Protein AF-A0A0B1T806-F1 (afdb_monomer_lite)

Secondary structure (DSSP, 8-state):
----------PPPEEEEEEEEEETTEEEEEEEEEE--SSS---------TTPEEEEEEEPPTT--PPEEEEEE-TTSS-EEEEEESSEEEEEEE--S--

Sequence (99 aa):
MRLAFYLLPLLPQIDAFTMASSIGGEYEVSRNIMMKLESRMTCLYETLQQHMILHLTLGSAPGSTTLLSMRLTSPSGAFSEWMSGQYDVDMVHNVTENG

Radius of gyration: 17.8 Å; chains: 1; bounding box: 42×63×34 Å

Foldseek 3Di:
DDDDPPPPPPDWDKDKDWDWDDDPRDTDIDMDIDGDCPVDDDDDDDWDAAQDKDKDKDFDDPPDQDKDKDWDAAPVRPDIDMDIDGGMDIDIDRHHHTD

Structure (mmCIF, N/CA/C/O backbone):
data_AF-A0A0B1T806-F1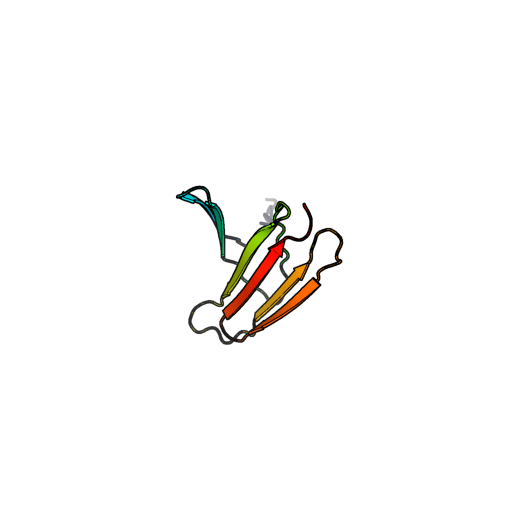
#
_entry.id   AF-A0A0B1T806-F1
#
loop_
_atom_site.group_PDB
_atom_site.id
_atom_site.type_symbol
_atom_site.label_atom_id
_atom_site.label_alt_id
_atom_site.label_comp_id
_atom_site.label_asym_id
_atom_site.label_entity_id
_atom_site.label_seq_id
_atom_site.pdbx_PDB_ins_code
_atom_site.Cartn_x
_atom_site.Cartn_y
_atom_site.Cartn_z
_atom_site.occupancy
_atom_site.B_iso_or_equiv
_atom_site.auth_seq_id
_atom_site.auth_comp_id
_atom_site.auth_asym_id
_atom_site.auth_atom_id
_atom_site.pdbx_PDB_model_num
ATOM 1 N N . MET A 1 1 ? 29.074 -43.387 5.357 1.00 40.06 1 MET A N 1
ATOM 2 C CA . MET A 1 1 ? 29.263 -41.923 5.294 1.00 40.06 1 MET A CA 1
ATOM 3 C C . MET A 1 1 ? 27.935 -41.311 4.857 1.00 40.06 1 MET A C 1
ATOM 5 O O . MET A 1 1 ? 27.578 -41.442 3.696 1.00 40.06 1 MET A O 1
ATOM 9 N N . ARG A 1 2 ? 27.110 -40.820 5.793 1.00 43.28 2 ARG A N 1
ATOM 10 C CA . ARG A 1 2 ? 25.776 -40.270 5.481 1.00 43.28 2 ARG A CA 1
ATOM 11 C C . ARG A 1 2 ? 25.936 -38.784 5.146 1.00 43.28 2 ARG A C 1
ATOM 13 O O . ARG A 1 2 ? 26.283 -38.015 6.035 1.00 43.28 2 ARG A O 1
ATOM 20 N N . LEU A 1 3 ? 25.738 -38.408 3.879 1.00 49.53 3 LEU A N 1
ATOM 21 C CA . LEU A 1 3 ? 25.660 -37.006 3.458 1.00 49.53 3 LEU A CA 1
ATOM 22 C C . LEU A 1 3 ? 24.408 -36.377 4.082 1.00 49.53 3 LEU A C 1
ATOM 24 O O . LEU A 1 3 ? 23.289 -36.692 3.682 1.00 49.53 3 LEU A O 1
ATOM 28 N N . ALA A 1 4 ? 24.598 -35.496 5.059 1.00 57.19 4 ALA A N 1
ATOM 29 C CA . ALA A 1 4 ? 23.565 -34.567 5.489 1.00 57.19 4 ALA A CA 1
ATOM 30 C C . ALA A 1 4 ? 23.536 -33.406 4.484 1.00 57.19 4 ALA A C 1
ATOM 32 O O . ALA A 1 4 ? 24.391 -32.523 4.520 1.00 57.19 4 ALA A O 1
ATOM 33 N N . PHE A 1 5 ? 22.584 -33.431 3.549 1.00 56.47 5 PHE A N 1
ATOM 34 C CA . PHE A 1 5 ? 22.248 -32.251 2.757 1.00 56.47 5 PHE A CA 1
ATOM 35 C C . PHE A 1 5 ? 21.581 -31.240 3.693 1.00 56.47 5 PHE A C 1
ATOM 37 O O . PHE A 1 5 ? 20.416 -31.391 4.059 1.00 56.47 5 PHE A O 1
ATOM 44 N N . TYR A 1 6 ? 22.341 -30.230 4.112 1.00 56.25 6 TYR A N 1
ATOM 45 C CA . TYR A 1 6 ? 21.797 -29.045 4.760 1.00 56.25 6 TYR A CA 1
ATOM 46 C C . TYR A 1 6 ? 20.907 -28.318 3.748 1.00 56.25 6 TYR A C 1
ATOM 48 O O . TYR A 1 6 ? 21.392 -27.619 2.861 1.00 56.25 6 TYR A O 1
ATOM 56 N N . LEU A 1 7 ? 19.595 -28.508 3.869 1.00 57.34 7 LEU A N 1
ATOM 57 C CA . LEU A 1 7 ? 18.595 -27.626 3.280 1.00 57.34 7 LEU A CA 1
ATOM 58 C C . LEU A 1 7 ? 18.724 -26.268 3.981 1.00 57.34 7 LEU A C 1
ATOM 60 O O . LEU A 1 7 ? 18.078 -26.032 4.998 1.00 57.34 7 LEU A O 1
ATOM 64 N N . LEU A 1 8 ? 19.602 -25.396 3.478 1.00 58.12 8 LEU A N 1
ATOM 65 C CA . LEU A 1 8 ? 19.555 -23.980 3.826 1.00 58.12 8 LEU A CA 1
ATOM 66 C C . LEU A 1 8 ? 18.222 -23.444 3.284 1.00 58.12 8 LEU A C 1
ATOM 68 O O . LEU A 1 8 ? 18.023 -23.486 2.066 1.00 58.12 8 LEU A O 1
ATOM 72 N N . PRO A 1 9 ? 17.294 -22.959 4.124 1.00 55.78 9 PRO A N 1
ATOM 73 C CA . PRO A 1 9 ? 16.149 -22.247 3.595 1.00 55.78 9 PRO A CA 1
ATOM 74 C C . PRO A 1 9 ? 16.675 -20.968 2.935 1.00 55.78 9 PRO A C 1
ATOM 76 O O . PRO A 1 9 ? 17.294 -20.131 3.590 1.00 55.78 9 PRO A O 1
ATOM 79 N N . LEU A 1 10 ? 16.449 -20.837 1.625 1.00 54.12 10 LEU A N 1
ATOM 80 C CA . LEU A 1 10 ? 16.563 -19.579 0.888 1.00 54.12 10 LEU A CA 1
ATOM 81 C C . LEU A 1 10 ? 15.488 -18.630 1.434 1.00 54.12 10 LEU A C 1
ATOM 83 O O . LEU A 1 10 ? 14.404 -18.508 0.868 1.00 54.12 10 LEU A O 1
ATOM 87 N N . LEU A 1 11 ? 15.745 -18.030 2.595 1.00 54.81 11 LEU A N 1
ATOM 88 C CA . LEU A 1 11 ? 14.906 -16.957 3.102 1.00 54.81 11 LEU A CA 1
ATOM 89 C C . LEU A 1 11 ? 15.149 -15.724 2.220 1.00 54.81 11 LEU A C 1
ATOM 91 O O . LEU A 1 11 ? 16.309 -15.403 1.943 1.00 54.81 11 LEU A O 1
ATOM 95 N N . PRO A 1 12 ? 14.089 -15.047 1.750 1.00 56.81 12 PRO A N 1
ATOM 96 C CA . PRO A 1 12 ? 14.244 -13.811 1.000 1.00 56.81 12 PRO A CA 1
ATOM 97 C C . PRO A 1 12 ? 14.995 -12.793 1.866 1.00 56.81 12 PRO A C 1
ATOM 99 O O . PRO A 1 12 ? 14.616 -12.538 3.009 1.00 56.81 12 PRO A O 1
ATOM 102 N N . GLN A 1 13 ? 16.084 -12.245 1.327 1.00 61.06 13 GLN A N 1
ATOM 103 C CA . GLN A 1 13 ? 16.849 -11.189 1.983 1.00 61.06 13 GLN A CA 1
ATOM 104 C C . GLN A 1 13 ? 16.017 -9.901 1.951 1.00 61.06 13 GLN A C 1
ATOM 106 O O . GLN A 1 13 ? 15.646 -9.430 0.874 1.00 61.06 13 GLN A O 1
ATOM 111 N N . ILE A 1 14 ? 15.685 -9.376 3.130 1.00 64.06 14 ILE A N 1
ATOM 112 C CA . ILE A 1 14 ? 15.022 -8.084 3.310 1.00 64.06 14 ILE A CA 1
ATOM 113 C C . ILE A 1 14 ? 15.942 -7.246 4.187 1.00 64.06 14 ILE A C 1
ATOM 115 O O . ILE A 1 14 ? 16.174 -7.599 5.344 1.00 64.06 14 ILE A O 1
ATOM 119 N N . ASP A 1 15 ? 16.433 -6.139 3.642 1.00 71.12 15 ASP A N 1
ATOM 120 C CA . ASP A 1 15 ? 17.197 -5.156 4.398 1.00 71.12 15 ASP A CA 1
ATOM 121 C C . ASP A 1 15 ? 16.254 -4.008 4.776 1.00 71.12 15 ASP A C 1
ATOM 123 O O . ASP A 1 15 ? 15.649 -3.374 3.909 1.00 71.12 15 ASP A O 1
ATOM 127 N N . ALA A 1 16 ? 16.092 -3.758 6.077 1.00 73.25 16 ALA A N 1
ATOM 128 C CA . ALA A 1 16 ? 15.213 -2.717 6.600 1.00 73.25 16 ALA A CA 1
ATOM 129 C C . ALA A 1 16 ? 15.992 -1.757 7.503 1.00 73.25 16 ALA A C 1
ATOM 131 O O . ALA A 1 16 ? 16.673 -2.170 8.441 1.00 73.25 16 ALA A O 1
ATOM 132 N N . PHE A 1 17 ? 15.850 -0.463 7.243 1.00 74.00 17 PHE A N 1
ATOM 133 C CA . PHE A 1 17 ? 16.472 0.616 7.997 1.00 74.00 17 PHE A CA 1
ATOM 134 C C . PHE A 1 17 ? 15.389 1.557 8.527 1.00 74.00 17 PHE A C 1
ATOM 136 O O . PHE A 1 17 ? 14.534 2.003 7.768 1.00 74.00 17 PHE A O 1
ATOM 143 N N . THR A 1 18 ? 15.397 1.841 9.832 1.00 76.19 18 THR A N 1
ATOM 144 C CA . THR A 1 18 ? 14.401 2.705 10.492 1.00 76.19 18 THR A CA 1
ATOM 145 C C . THR A 1 18 ? 15.093 3.920 11.101 1.00 76.19 18 THR A C 1
ATOM 147 O O . THR A 1 18 ? 16.078 3.772 11.822 1.00 76.19 18 THR A O 1
ATOM 150 N N . MET A 1 19 ? 14.556 5.109 10.840 1.00 70.94 19 MET A N 1
ATOM 151 C CA . MET A 1 19 ? 14.939 6.374 11.458 1.00 70.94 19 MET A CA 1
ATOM 152 C C . MET A 1 19 ? 13.729 6.978 12.167 1.00 70.94 19 MET A C 1
ATOM 154 O O . MET A 1 19 ? 12.626 6.969 11.631 1.00 70.94 19 MET A O 1
ATOM 158 N N . ALA A 1 20 ? 13.945 7.533 13.356 1.00 72.75 20 ALA A N 1
ATOM 159 C CA . ALA A 1 20 ? 12.944 8.319 14.066 1.00 72.75 20 ALA A CA 1
ATOM 160 C C . ALA A 1 20 ? 13.506 9.716 14.343 1.00 72.75 20 ALA A C 1
ATOM 162 O O . ALA A 1 20 ? 14.664 9.856 14.744 1.00 72.75 20 ALA A O 1
ATOM 163 N N . SER A 1 21 ? 12.686 10.736 14.119 1.00 70.00 21 SER A N 1
ATOM 164 C CA . SER A 1 21 ? 13.019 12.150 14.267 1.00 70.00 21 SER A CA 1
ATOM 165 C C . SER A 1 21 ? 11.930 12.855 15.076 1.00 70.00 21 SER A C 1
ATOM 167 O O . SER A 1 21 ? 10.753 12.512 14.989 1.00 70.00 21 SER A O 1
ATOM 169 N N . SER A 1 22 ? 12.328 13.838 15.882 1.00 65.50 22 SER A N 1
ATOM 170 C CA . SER A 1 22 ? 11.413 14.722 16.606 1.00 65.50 22 SER A CA 1
ATOM 171 C C . SER A 1 22 ? 11.986 16.135 16.593 1.00 65.50 22 SER A C 1
ATOM 173 O O . SER A 1 22 ? 12.855 16.462 17.405 1.00 65.50 22 SER A O 1
ATOM 175 N N . ILE A 1 23 ? 11.511 16.977 15.677 1.00 57.47 23 ILE A N 1
ATOM 176 C CA . ILE A 1 23 ? 11.880 18.396 15.583 1.00 57.47 23 ILE A CA 1
ATOM 177 C C . ILE A 1 23 ? 10.606 19.231 15.703 1.00 57.47 23 ILE A C 1
ATOM 179 O O . ILE A 1 23 ? 9.619 18.980 15.026 1.00 57.47 23 ILE A O 1
ATOM 183 N N . GLY A 1 24 ? 10.615 20.233 16.587 1.00 58.34 24 GLY A N 1
ATOM 184 C CA . GLY A 1 24 ? 9.527 21.216 16.672 1.00 58.34 24 GLY A CA 1
ATOM 185 C C . GLY A 1 24 ? 8.172 20.695 17.174 1.00 58.34 24 GLY A C 1
ATOM 186 O O . GLY A 1 24 ? 7.204 21.442 17.118 1.00 58.34 24 GLY A O 1
ATOM 187 N N . GLY A 1 25 ? 8.095 19.463 17.692 1.00 63.41 25 GLY A N 1
ATOM 188 C CA . GLY A 1 25 ? 6.848 18.845 18.165 1.00 63.41 25 GLY A CA 1
ATOM 189 C C . GLY A 1 25 ? 6.190 17.897 17.158 1.00 63.41 25 GLY A C 1
ATOM 190 O O . GLY A 1 25 ? 5.207 17.249 17.507 1.00 63.41 25 GLY A O 1
ATOM 191 N N . GLU A 1 26 ? 6.751 17.767 15.955 1.00 65.62 26 GLU A N 1
ATOM 192 C CA . GLU A 1 26 ? 6.343 16.756 14.980 1.00 65.62 26 GLU A CA 1
ATOM 193 C C . GLU A 1 26 ? 7.211 15.503 15.143 1.00 65.62 26 GLU A C 1
ATOM 195 O O . GLU A 1 26 ? 8.442 15.585 15.189 1.00 65.62 26 GLU A O 1
ATOM 200 N N . TYR A 1 27 ? 6.558 14.348 15.295 1.00 67.62 27 TYR A N 1
ATOM 201 C CA . TYR A 1 27 ? 7.200 13.042 15.431 1.00 67.62 27 TYR A CA 1
ATOM 202 C C . TYR A 1 27 ? 7.102 12.299 14.102 1.00 67.62 27 TYR A C 1
ATOM 204 O O . TYR A 1 27 ? 6.002 11.983 13.649 1.00 67.62 27 TYR A O 1
ATOM 212 N N . GLU A 1 28 ? 8.249 12.011 13.495 1.00 75.06 28 GLU A N 1
ATOM 213 C CA . GLU A 1 28 ? 8.336 11.316 12.215 1.00 75.06 28 GLU A CA 1
ATOM 214 C C . GLU A 1 28 ? 9.084 9.994 12.387 1.00 75.06 28 GLU A C 1
ATOM 216 O O . GLU A 1 28 ? 10.184 9.945 12.949 1.00 75.06 28 GLU A O 1
ATOM 221 N N . VAL A 1 29 ? 8.497 8.919 11.864 1.00 75.06 29 VAL A N 1
ATOM 222 C CA . VAL A 1 29 ? 9.160 7.624 11.713 1.00 75.06 29 VAL A CA 1
ATOM 223 C C . VAL A 1 29 ? 9.282 7.339 10.227 1.00 75.06 29 VAL A C 1
ATOM 225 O O . VAL A 1 29 ? 8.284 7.155 9.536 1.00 75.06 29 VAL A O 1
ATOM 228 N N . SER A 1 30 ? 10.518 7.283 9.746 1.00 78.25 30 SER A N 1
ATOM 229 C CA . SER A 1 30 ? 10.837 6.924 8.371 1.00 78.25 30 SER A CA 1
ATOM 230 C C . SER A 1 30 ? 11.442 5.526 8.344 1.00 78.25 30 SER A C 1
ATOM 232 O O . SER A 1 30 ? 12.370 5.218 9.098 1.00 78.25 30 SER A O 1
ATOM 234 N N . ARG A 1 31 ? 10.931 4.655 7.473 1.00 79.50 31 ARG A N 1
ATOM 235 C CA . ARG A 1 31 ? 11.482 3.314 7.269 1.00 79.50 31 ARG A CA 1
ATOM 236 C C . ARG A 1 31 ? 11.769 3.088 5.792 1.00 79.50 31 ARG A C 1
ATOM 238 O O . ARG A 1 31 ? 10.875 3.157 4.960 1.00 79.50 31 ARG A O 1
ATOM 245 N N . ASN A 1 32 ? 13.016 2.746 5.496 1.00 80.50 32 ASN A N 1
ATOM 246 C CA . ASN A 1 32 ? 13.463 2.355 4.168 1.00 80.50 32 ASN A CA 1
ATOM 247 C C . ASN A 1 32 ? 13.628 0.837 4.130 1.00 80.50 32 ASN A C 1
ATOM 249 O O . ASN A 1 32 ? 14.378 0.274 4.929 1.00 80.50 32 ASN A O 1
ATOM 253 N N . ILE A 1 33 ? 12.921 0.172 3.219 1.00 81.69 33 ILE A N 1
ATOM 254 C CA . ILE A 1 33 ? 12.967 -1.284 3.062 1.00 81.69 33 ILE A CA 1
ATOM 255 C C . ILE A 1 33 ? 13.401 -1.588 1.638 1.00 81.69 33 ILE A C 1
ATOM 257 O O . ILE A 1 33 ? 12.740 -1.189 0.682 1.00 81.69 33 ILE A O 1
ATOM 261 N N . MET A 1 34 ? 14.496 -2.327 1.501 1.00 80.38 34 MET A N 1
ATOM 262 C CA . MET A 1 34 ? 14.957 -2.840 0.221 1.00 80.38 34 MET A CA 1
ATOM 263 C C . MET A 1 34 ? 14.591 -4.318 0.124 1.00 80.38 34 MET A C 1
ATOM 265 O O . MET A 1 34 ? 14.921 -5.120 0.999 1.00 80.38 34 MET A O 1
ATOM 269 N N . MET A 1 35 ? 13.879 -4.680 -0.941 1.00 74.88 35 MET A N 1
ATOM 270 C CA . MET A 1 35 ? 13.413 -6.046 -1.157 1.00 74.88 35 MET A CA 1
ATOM 271 C C . MET A 1 35 ? 13.536 -6.449 -2.624 1.00 74.88 35 MET A C 1
ATOM 273 O O . MET A 1 35 ? 13.351 -5.637 -3.531 1.00 74.88 35 MET A O 1
ATOM 277 N N . LYS A 1 36 ? 13.806 -7.733 -2.863 1.00 74.50 36 LYS A N 1
ATOM 278 C CA . LYS A 1 36 ? 13.795 -8.317 -4.205 1.00 74.50 36 LYS A CA 1
ATOM 279 C C . LYS A 1 36 ? 12.394 -8.842 -4.523 1.00 74.50 36 LYS A C 1
ATOM 281 O O . LYS A 1 36 ? 11.986 -9.889 -4.025 1.00 74.50 36 LYS A O 1
ATOM 286 N N . LEU A 1 37 ? 11.653 -8.115 -5.355 1.00 67.50 37 LEU A N 1
ATOM 287 C CA . LEU A 1 37 ? 10.312 -8.508 -5.793 1.00 67.50 37 LEU A CA 1
ATOM 288 C C . LEU A 1 37 ? 10.413 -9.545 -6.923 1.00 67.50 37 LEU A C 1
ATOM 290 O O . LEU A 1 37 ? 10.415 -9.202 -8.101 1.00 67.50 37 LEU A O 1
ATOM 294 N N . GLU A 1 38 ? 10.495 -10.834 -6.590 1.00 65.69 38 GLU A N 1
ATOM 295 C CA . GLU A 1 38 ? 10.442 -11.935 -7.574 1.00 65.69 38 GLU A CA 1
ATOM 296 C C . GLU A 1 38 ? 8.998 -12.197 -8.059 1.00 65.69 38 GLU A C 1
ATOM 298 O O . GLU A 1 38 ? 8.481 -13.310 -7.976 1.00 65.69 38 GLU A O 1
ATOM 303 N N . SER A 1 39 ? 8.315 -11.143 -8.524 1.00 60.94 39 SER A N 1
ATOM 304 C CA . SER A 1 39 ? 6.931 -11.172 -9.033 1.00 60.94 39 SER A CA 1
ATOM 305 C C . SER A 1 39 ? 5.861 -11.639 -8.030 1.00 60.94 39 SER A C 1
ATOM 307 O O . SER A 1 39 ? 4.772 -12.048 -8.430 1.00 60.94 39 SER A O 1
ATOM 309 N N . ARG A 1 40 ? 6.136 -11.574 -6.722 1.00 71.94 40 ARG A N 1
ATOM 310 C CA . ARG A 1 40 ? 5.166 -11.875 -5.657 1.00 71.94 40 ARG A CA 1
ATOM 311 C C . ARG A 1 40 ? 4.779 -10.602 -4.916 1.00 71.94 40 ARG A C 1
ATOM 313 O O . ARG A 1 40 ? 5.608 -9.722 -4.713 1.00 71.94 40 ARG A O 1
ATOM 320 N N . MET A 1 41 ? 3.516 -10.533 -4.506 1.00 82.75 41 MET A N 1
ATOM 321 C CA . MET A 1 41 ? 3.023 -9.477 -3.628 1.00 82.75 41 MET A CA 1
ATOM 322 C C . MET A 1 41 ? 3.642 -9.642 -2.237 1.00 82.75 41 MET A C 1
ATOM 324 O O . MET A 1 41 ? 3.518 -10.706 -1.627 1.00 82.75 41 MET A O 1
ATOM 328 N N . THR A 1 42 ? 4.287 -8.584 -1.751 1.00 85.00 42 THR A N 1
ATOM 329 C CA . THR A 1 42 ? 4.843 -8.500 -0.397 1.00 85.00 42 THR A CA 1
ATOM 330 C C . THR A 1 42 ? 3.984 -7.546 0.417 1.00 85.00 42 THR A C 1
ATOM 332 O O . THR A 1 42 ? 3.756 -6.415 -0.004 1.00 85.00 42 THR A O 1
ATOM 335 N N . CYS A 1 43 ? 3.517 -7.996 1.579 1.00 87.94 43 CYS A N 1
ATOM 336 C CA . CYS A 1 43 ? 2.732 -7.173 2.493 1.00 87.94 43 CYS A CA 1
ATOM 337 C C . CYS A 1 43 ? 3.598 -6.718 3.666 1.00 87.94 43 CYS A C 1
ATOM 339 O O . CYS A 1 43 ? 4.347 -7.513 4.235 1.00 87.94 43 CYS A O 1
ATOM 341 N N . LEU A 1 44 ? 3.452 -5.451 4.037 1.00 87.81 44 LEU A N 1
ATOM 342 C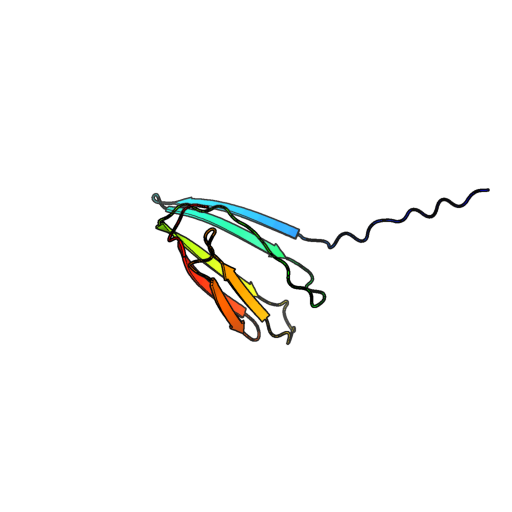 CA . LEU A 1 44 ? 4.061 -4.844 5.212 1.00 87.81 44 LEU A CA 1
ATOM 343 C C . LEU A 1 44 ? 2.949 -4.268 6.085 1.00 87.81 44 LEU A C 1
ATOM 345 O O . LEU A 1 44 ? 1.932 -3.811 5.564 1.00 87.81 44 LEU A O 1
ATOM 349 N N . TYR A 1 45 ? 3.157 -4.298 7.396 1.00 90.25 45 TYR A N 1
ATOM 350 C CA . TYR A 1 45 ? 2.207 -3.801 8.383 1.00 90.25 45 TYR A CA 1
ATOM 351 C C . TYR A 1 45 ? 2.925 -2.820 9.300 1.00 90.25 45 TYR A C 1
ATOM 353 O O . TYR A 1 45 ? 4.056 -3.080 9.713 1.00 90.25 45 TYR A O 1
ATOM 361 N N . GLU A 1 46 ? 2.258 -1.718 9.614 1.00 89.00 46 GLU A N 1
ATOM 362 C CA . GLU A 1 46 ? 2.726 -0.713 10.561 1.00 89.00 46 GLU A CA 1
ATOM 363 C C . GLU A 1 46 ? 1.527 -0.250 11.381 1.00 89.00 46 GLU A C 1
ATOM 365 O O . GLU A 1 46 ? 0.455 -0.049 10.812 1.00 89.00 46 GLU A O 1
ATOM 370 N N . THR A 1 47 ? 1.716 -0.101 12.692 1.00 91.56 47 THR A N 1
ATOM 371 C CA . THR A 1 47 ? 0.652 0.356 13.585 1.00 91.56 47 THR A CA 1
ATOM 372 C C . THR A 1 47 ? 0.750 1.856 13.776 1.00 91.56 47 THR A C 1
ATOM 374 O O . THR A 1 47 ? 1.750 2.358 14.290 1.00 91.56 47 THR A O 1
ATOM 377 N N . LEU A 1 48 ? -0.303 2.571 13.388 1.00 91.25 48 LEU A N 1
ATOM 378 C CA . LEU A 1 48 ? -0.357 4.028 13.406 1.00 91.25 48 LEU A CA 1
ATOM 379 C C . LEU A 1 48 ? -1.520 4.521 14.268 1.00 91.25 48 LEU A C 1
ATOM 381 O O . LEU A 1 48 ? -2.517 3.830 14.489 1.00 91.25 48 LEU A O 1
ATOM 385 N N . GLN A 1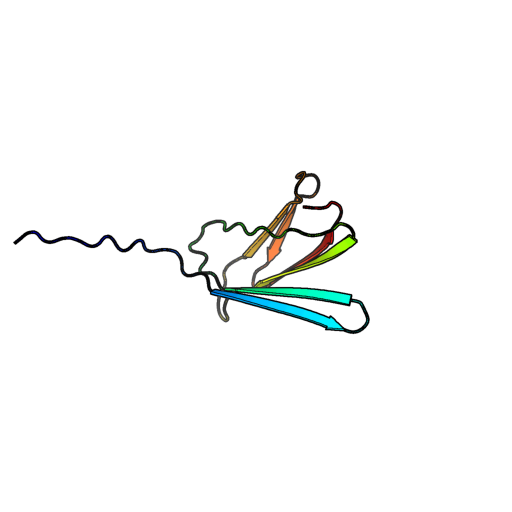 49 ? -1.384 5.745 14.772 1.00 91.69 49 GLN A N 1
ATOM 386 C CA . GLN A 1 49 ? -2.459 6.418 15.492 1.00 91.69 49 GLN A CA 1
ATOM 387 C C . GLN A 1 49 ? -3.283 7.265 14.525 1.00 91.69 49 GLN A C 1
ATOM 389 O O . GLN A 1 49 ? -2.764 7.844 13.568 1.00 91.69 49 GLN A O 1
ATOM 394 N N . GLN A 1 50 ? -4.574 7.376 14.813 1.00 92.44 50 GLN A N 1
ATOM 395 C CA . GLN A 1 50 ? -5.481 8.267 14.110 1.00 92.44 50 GLN A CA 1
ATOM 396 C C . GLN A 1 50 ? -4.923 9.696 14.097 1.00 92.44 50 GLN A C 1
ATOM 398 O O . GLN A 1 50 ? -4.400 10.172 15.105 1.00 92.44 50 GLN A O 1
ATOM 403 N N . HIS A 1 51 ? -5.098 10.387 12.971 1.00 89.56 51 HIS A N 1
ATOM 404 C CA . HIS A 1 51 ? -4.588 11.734 12.689 1.00 89.56 51 HIS A CA 1
ATOM 405 C C . HIS A 1 51 ? -3.079 11.829 12.415 1.00 89.56 51 HIS A C 1
ATOM 407 O O . HIS A 1 51 ? -2.598 12.927 12.138 1.00 89.56 51 HIS A O 1
ATOM 413 N N . MET A 1 52 ? -2.332 10.719 12.424 1.00 90.44 52 MET A N 1
ATOM 414 C CA . MET A 1 52 ? -0.995 10.700 11.822 1.00 90.44 52 MET A CA 1
ATOM 415 C C . MET A 1 52 ? -1.091 10.841 10.297 1.00 90.44 52 MET A C 1
ATOM 417 O O . MET A 1 52 ? -2.085 10.448 9.682 1.00 90.44 52 MET A O 1
ATOM 421 N N . ILE A 1 53 ? -0.041 11.380 9.680 1.00 90.56 53 ILE A N 1
ATOM 422 C CA . ILE A 1 53 ? 0.098 11.423 8.222 1.00 90.56 53 ILE A CA 1
ATOM 423 C C . ILE A 1 53 ? 1.086 10.332 7.816 1.00 90.56 53 ILE A C 1
ATOM 425 O O . ILE A 1 53 ? 2.224 10.310 8.281 1.00 90.56 53 ILE A O 1
ATOM 429 N N . LEU A 1 54 ? 0.645 9.420 6.955 1.00 91.62 54 LEU A N 1
ATOM 430 C CA . LEU A 1 54 ? 1.469 8.358 6.399 1.00 91.62 54 LEU A CA 1
ATOM 431 C C . LEU A 1 54 ? 1.930 8.746 4.993 1.00 91.62 54 LEU A C 1
ATOM 433 O O . LEU A 1 54 ? 1.103 8.954 4.105 1.00 91.62 54 LEU A O 1
ATOM 437 N N . HIS A 1 55 ? 3.246 8.783 4.798 1.00 92.88 55 HIS A N 1
ATOM 438 C CA . HIS A 1 55 ? 3.890 8.940 3.497 1.00 92.88 55 HIS A CA 1
ATOM 439 C C . HIS A 1 55 ? 4.521 7.607 3.087 1.00 92.88 55 HIS A C 1
ATOM 441 O O . HIS A 1 55 ? 5.326 7.043 3.826 1.00 92.88 55 HIS A O 1
ATOM 447 N N . LEU A 1 56 ? 4.153 7.096 1.914 1.00 92.00 56 LEU A N 1
ATOM 448 C CA . LEU A 1 56 ? 4.693 5.864 1.348 1.00 92.00 56 LEU A CA 1
ATOM 449 C C . LEU A 1 56 ? 5.296 6.156 -0.017 1.00 92.00 56 LEU A C 1
ATOM 451 O O . LEU A 1 56 ? 4.593 6.641 -0.899 1.00 92.00 56 LEU A O 1
ATOM 455 N N . THR A 1 57 ? 6.550 5.766 -0.205 1.00 91.38 57 THR A N 1
ATOM 456 C CA . THR A 1 57 ? 7.240 5.837 -1.493 1.00 91.38 57 THR A CA 1
ATOM 457 C C . THR A 1 57 ? 7.729 4.445 -1.860 1.00 91.38 57 THR A C 1
ATOM 459 O O . THR A 1 57 ? 8.477 3.815 -1.110 1.00 91.38 57 THR A O 1
ATOM 462 N N . LEU A 1 58 ? 7.314 3.958 -3.025 1.00 89.38 58 LEU A N 1
ATOM 463 C CA . LEU A 1 58 ? 7.806 2.720 -3.617 1.00 89.38 58 LEU A CA 1
ATOM 464 C C . LEU A 1 58 ? 8.596 3.065 -4.876 1.00 89.38 58 LEU A C 1
ATOM 466 O O . LEU A 1 58 ? 8.027 3.543 -5.849 1.00 89.38 58 LEU A O 1
ATOM 470 N N . GLY A 1 59 ? 9.899 2.795 -4.858 1.00 89.44 59 GLY A N 1
ATOM 471 C CA . GLY A 1 59 ? 10.795 3.013 -5.991 1.00 89.44 59 GLY A CA 1
ATOM 472 C C . GLY A 1 59 ? 11.413 1.714 -6.494 1.00 89.44 59 GLY A C 1
ATOM 473 O O . GLY A 1 59 ? 11.611 0.762 -5.736 1.00 89.44 59 GLY A O 1
ATOM 474 N N . SER A 1 60 ? 11.743 1.676 -7.782 1.00 86.69 60 SER A N 1
ATOM 475 C CA . SER A 1 60 ? 12.537 0.594 -8.365 1.00 86.69 60 SER A CA 1
ATOM 476 C C . SER A 1 60 ? 14.026 0.942 -8.394 1.00 86.69 60 SER A C 1
ATOM 478 O O . SER A 1 60 ? 14.419 2.108 -8.358 1.00 86.69 60 SER A O 1
ATOM 480 N N . ALA A 1 61 ? 14.879 -0.083 -8.451 1.00 82.00 61 ALA A N 1
ATOM 481 C CA . ALA A 1 61 ? 16.315 0.126 -8.592 1.00 82.00 61 ALA A CA 1
ATOM 482 C C . ALA A 1 61 ? 16.636 0.885 -9.901 1.00 82.00 61 ALA A C 1
ATOM 484 O O . ALA A 1 61 ? 15.949 0.672 -10.907 1.00 82.00 61 ALA A O 1
ATOM 485 N N . PRO A 1 62 ? 17.691 1.723 -9.933 1.00 82.31 62 PRO A N 1
ATOM 486 C CA . PRO A 1 62 ? 18.071 2.461 -11.135 1.00 82.31 62 PRO A CA 1
ATOM 487 C C . PRO A 1 62 ? 18.214 1.548 -12.361 1.00 82.31 62 PRO A C 1
ATOM 489 O O . PRO A 1 62 ? 18.869 0.509 -12.299 1.00 82.31 62 PRO A O 1
ATOM 492 N N . GLY A 1 63 ? 17.600 1.938 -13.482 1.00 80.69 63 GLY A N 1
ATOM 493 C CA . GLY A 1 63 ? 17.606 1.159 -14.728 1.00 80.69 63 GLY A CA 1
ATOM 494 C C . GLY A 1 63 ? 16.554 0.045 -14.811 1.00 80.69 63 GLY A C 1
ATOM 495 O O . GLY A 1 63 ? 16.457 -0.617 -15.844 1.00 80.69 63 GLY A O 1
ATOM 496 N N . SER A 1 64 ? 15.743 -0.159 -13.768 1.00 81.69 64 SER A N 1
ATOM 497 C CA . SER A 1 64 ? 14.556 -1.016 -13.833 1.00 81.69 64 SER A CA 1
ATOM 498 C C . SER A 1 64 ? 13.470 -0.390 -14.715 1.00 81.69 64 SER A C 1
ATOM 500 O O . SER A 1 64 ? 13.256 0.81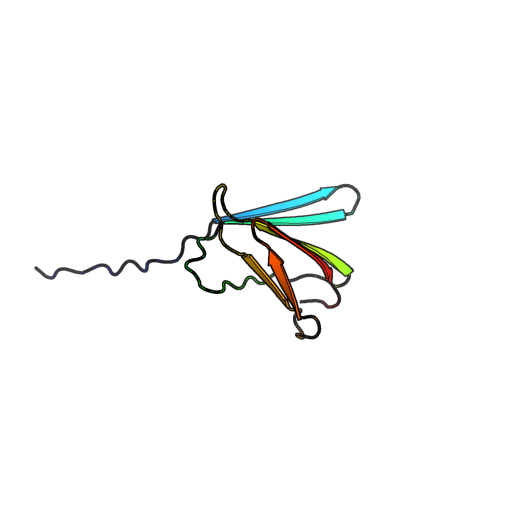8 -14.701 1.00 81.69 64 SER A O 1
ATOM 502 N N . THR A 1 65 ? 12.748 -1.233 -15.455 1.00 79.75 65 THR A N 1
ATOM 503 C CA . THR A 1 65 ? 11.545 -0.862 -16.231 1.00 79.75 65 THR A CA 1
ATOM 504 C C . THR A 1 65 ? 10.268 -1.482 -15.652 1.00 79.75 65 THR A C 1
ATOM 506 O O . THR A 1 65 ? 9.213 -1.474 -16.286 1.00 79.75 65 THR A O 1
ATOM 509 N N . THR A 1 66 ? 10.376 -2.059 -14.453 1.00 81.06 66 THR A N 1
ATOM 510 C CA . THR A 1 66 ? 9.297 -2.771 -13.767 1.00 81.06 66 THR A CA 1
ATOM 511 C C . THR A 1 66 ? 8.165 -1.820 -13.397 1.00 81.06 66 THR A C 1
ATOM 513 O O . THR A 1 66 ? 8.386 -0.870 -12.655 1.00 81.06 66 THR A O 1
ATOM 516 N N . LEU A 1 67 ? 6.944 -2.125 -13.841 1.00 86.56 67 LEU A N 1
ATOM 517 C CA . LEU A 1 67 ? 5.741 -1.469 -13.333 1.00 86.56 67 LEU A CA 1
ATOM 518 C C . LEU A 1 67 ? 5.550 -1.831 -11.860 1.00 86.56 67 LEU A C 1
ATOM 520 O O . LEU A 1 67 ? 5.504 -3.009 -11.499 1.00 86.56 67 LEU A O 1
ATOM 524 N N . LEU A 1 68 ? 5.435 -0.811 -11.022 1.00 88.31 68 LEU A N 1
ATOM 525 C CA . LEU A 1 68 ? 5.214 -0.950 -9.595 1.00 88.31 68 LEU A CA 1
ATOM 526 C C . LEU A 1 68 ? 3.752 -0.667 -9.283 1.00 88.31 68 LEU A C 1
ATOM 528 O O . LEU A 1 68 ? 3.145 0.248 -9.839 1.00 88.31 68 LEU A O 1
ATOM 532 N N . SER A 1 69 ? 3.208 -1.437 -8.349 1.00 91.19 69 SER A N 1
ATOM 533 C CA . SER A 1 69 ? 1.875 -1.226 -7.805 1.00 91.19 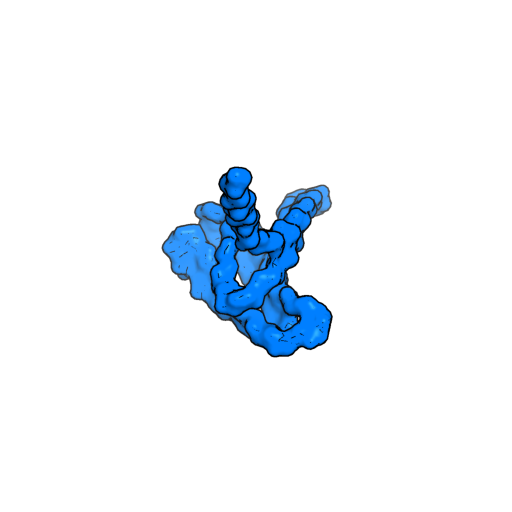69 SER A CA 1
ATOM 534 C C . SER A 1 69 ? 1.927 -1.378 -6.295 1.00 91.19 69 SER A C 1
ATOM 536 O O . SER A 1 69 ? 2.552 -2.303 -5.778 1.00 91.19 69 SER A O 1
ATOM 538 N N . MET A 1 70 ? 1.242 -0.485 -5.592 1.00 92.62 70 MET A N 1
ATOM 539 C CA . MET A 1 70 ? 1.125 -0.499 -4.140 1.00 92.62 70 MET A CA 1
ATOM 540 C C . MET A 1 70 ? -0.345 -0.402 -3.757 1.00 92.62 70 MET A C 1
ATOM 542 O O . MET A 1 70 ? -1.103 0.343 -4.379 1.00 92.62 70 MET A O 1
ATOM 546 N N . ARG A 1 71 ? -0.729 -1.142 -2.717 1.00 95.19 71 ARG A N 1
ATOM 547 C CA . ARG A 1 71 ? -2.030 -1.020 -2.066 1.00 95.19 71 ARG A CA 1
ATOM 548 C C . ARG A 1 71 ? -1.821 -0.632 -0.614 1.00 95.19 71 ARG A C 1
ATOM 550 O O . ARG A 1 71 ? -1.051 -1.296 0.075 1.00 95.19 71 ARG A O 1
ATOM 557 N N . LEU A 1 72 ? -2.551 0.373 -0.150 1.00 95.69 72 LEU A N 1
ATOM 558 C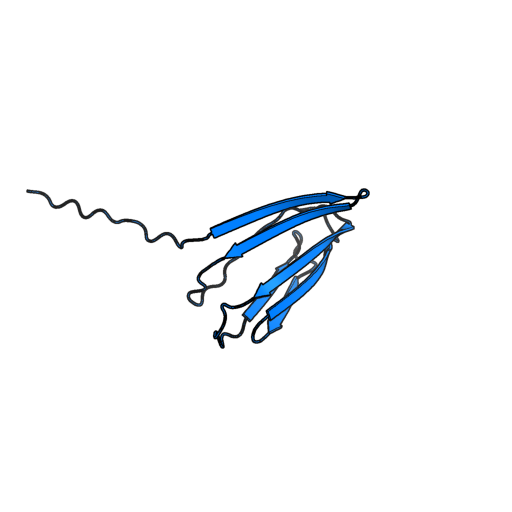 CA . LEU A 1 72 ? -2.685 0.670 1.274 1.00 95.69 72 LEU A CA 1
ATOM 559 C C . LEU A 1 72 ? -4.078 0.245 1.722 1.00 95.69 72 LEU A C 1
ATOM 561 O O . LEU A 1 72 ? -5.057 0.538 1.045 1.00 95.69 72 LEU A O 1
ATOM 565 N N . THR A 1 73 ? -4.173 -0.482 2.830 1.00 96.44 73 THR A N 1
ATOM 566 C CA . THR A 1 73 ? -5.444 -0.932 3.407 1.00 96.44 73 THR A CA 1
ATOM 567 C C . THR A 1 73 ? -5.438 -0.635 4.897 1.00 96.44 73 THR A C 1
ATOM 569 O O . THR A 1 73 ? -4.470 -0.970 5.576 1.00 96.44 73 THR A O 1
ATOM 572 N N . SER A 1 74 ? -6.491 0.016 5.389 1.00 96.12 74 SER A N 1
ATOM 573 C CA . SER A 1 74 ? -6.639 0.317 6.812 1.00 96.12 74 SER A CA 1
ATOM 574 C C . SER A 1 74 ? -7.024 -0.937 7.613 1.00 96.12 74 SER A C 1
ATOM 576 O O . SER A 1 74 ? -7.503 -1.910 7.022 1.00 96.12 74 SER A O 1
ATOM 578 N N . PRO A 1 75 ? -6.854 -0.944 8.947 1.00 96.12 75 PRO A N 1
ATOM 579 C CA . PRO A 1 75 ? -7.174 -2.094 9.798 1.00 96.12 75 PRO A CA 1
ATOM 580 C C . PRO A 1 75 ? -8.597 -2.646 9.631 1.00 96.12 75 PRO A C 1
ATOM 582 O O . PRO A 1 75 ? -8.785 -3.861 9.587 1.00 96.12 75 PRO A O 1
ATOM 585 N N . SER A 1 76 ? -9.604 -1.777 9.499 1.00 96.62 76 SER A N 1
ATOM 586 C CA . SER A 1 76 ? -10.993 -2.194 9.247 1.00 96.62 76 SER A CA 1
ATOM 587 C C . SER A 1 76 ? -11.257 -2.601 7.794 1.00 96.62 76 SER A C 1
ATOM 589 O O . SER A 1 76 ? -12.305 -3.172 7.488 1.00 96.62 76 SER A O 1
ATOM 591 N N . GLY A 1 77 ? -10.336 -2.279 6.884 1.00 95.44 77 GLY A N 1
ATOM 592 C CA . GLY A 1 77 ? -10.508 -2.399 5.442 1.00 95.44 77 GLY A CA 1
ATOM 593 C C . GLY A 1 77 ? -11.404 -1.324 4.818 1.00 95.44 77 GLY A C 1
ATOM 594 O O . GLY A 1 77 ? -11.645 -1.386 3.613 1.00 95.44 77 GLY A O 1
ATOM 595 N N . ALA A 1 78 ? -11.896 -0.349 5.594 1.00 95.25 78 ALA A N 1
ATOM 596 C CA . ALA A 1 78 ? -12.757 0.722 5.090 1.00 95.25 78 ALA A CA 1
ATOM 597 C C . ALA A 1 78 ? -12.037 1.630 4.082 1.00 95.25 78 ALA A C 1
ATOM 599 O O . ALA A 1 78 ? -12.644 2.068 3.105 1.00 95.25 78 ALA A O 1
ATOM 600 N N . PHE A 1 79 ? -10.741 1.880 4.292 1.00 94.88 79 PHE A N 1
ATOM 601 C CA . PHE A 1 79 ? -9.873 2.488 3.290 1.00 94.88 79 PHE A CA 1
ATOM 602 C C . PHE A 1 79 ? -9.029 1.401 2.628 1.00 94.88 79 PHE A C 1
ATOM 604 O O . PHE A 1 79 ? -8.370 0.614 3.309 1.00 94.88 79 PHE A O 1
ATOM 611 N N . SER A 1 80 ? -9.039 1.349 1.298 1.00 96.62 80 SER A N 1
ATOM 612 C CA . SER A 1 80 ? -8.263 0.376 0.538 1.00 96.62 80 SER A CA 1
ATOM 613 C C . SER A 1 80 ? -8.029 0.861 -0.892 1.00 96.62 80 SER A C 1
ATOM 615 O O . SER A 1 80 ? -8.827 0.560 -1.778 1.00 96.62 80 SER A O 1
ATOM 617 N N . GLU A 1 81 ? -6.901 1.516 -1.138 1.00 97.44 81 GLU A N 1
ATOM 618 C CA . GLU A 1 81 ? -6.612 2.132 -2.436 1.00 97.44 81 GLU A CA 1
ATOM 619 C C . GLU A 1 81 ? -5.369 1.550 -3.098 1.00 97.44 81 GLU A C 1
ATOM 621 O O . GLU A 1 81 ? -4.389 1.204 -2.432 1.00 97.44 81 GLU A O 1
ATOM 626 N N . TRP A 1 82 ? -5.426 1.459 -4.428 1.00 96.00 82 TRP A N 1
ATOM 627 C CA . TRP A 1 82 ? -4.311 1.062 -5.279 1.00 96.00 82 TRP A CA 1
ATOM 628 C C . TRP A 1 82 ? -3.706 2.271 -5.969 1.00 96.00 82 TRP A C 1
ATOM 630 O O . TRP A 1 82 ? -4.412 3.155 -6.444 1.00 96.00 82 TRP A O 1
ATOM 640 N N . MET A 1 83 ? -2.392 2.235 -6.136 1.00 95.19 83 MET A N 1
ATOM 641 C CA . MET A 1 83 ? -1.685 3.126 -7.044 1.00 95.19 83 MET A CA 1
ATOM 642 C C . MET A 1 83 ? -0.642 2.359 -7.828 1.00 95.19 83 MET A C 1
ATOM 644 O O . MET A 1 83 ? -0.190 1.289 -7.417 1.00 95.19 83 MET A O 1
ATOM 648 N N . SER A 1 84 ? -0.293 2.873 -9.001 1.00 93.12 84 SER A N 1
ATOM 649 C CA . SER A 1 84 ? 0.666 2.237 -9.896 1.00 93.12 84 SER A CA 1
ATOM 650 C C . SER A 1 84 ? 1.460 3.273 -10.674 1.00 93.12 84 SER A C 1
ATOM 652 O O . SER A 1 84 ? 0.947 4.345 -10.982 1.00 93.12 84 SER A O 1
ATOM 654 N N . GLY A 1 85 ? 2.700 2.929 -10.998 1.00 90.62 85 GLY A N 1
ATOM 655 C CA . GLY A 1 85 ? 3.660 3.804 -11.660 1.00 90.62 85 GLY A CA 1
ATOM 656 C C . GLY A 1 85 ? 4.802 2.999 -12.270 1.00 90.62 85 GLY A C 1
ATOM 657 O O . GLY A 1 85 ? 4.926 1.796 -12.039 1.00 90.62 85 GLY A O 1
ATOM 658 N N . GLN A 1 86 ? 5.614 3.643 -13.105 1.00 82.69 86 GLN A N 1
ATOM 659 C CA . GLN A 1 86 ? 6.670 2.958 -13.861 1.00 82.69 86 GLN A CA 1
ATOM 660 C C . GLN A 1 86 ? 8.035 2.966 -13.161 1.00 82.69 86 GLN A C 1
ATOM 662 O O . GLN A 1 86 ? 8.828 2.057 -13.384 1.00 82.69 86 GLN A O 1
ATOM 667 N N . TYR A 1 87 ? 8.315 3.965 -12.327 1.00 83.75 87 TYR A N 1
ATOM 668 C CA . TYR A 1 87 ? 9.619 4.133 -11.675 1.00 83.75 87 TYR A CA 1
ATOM 669 C C . TYR A 1 87 ? 9.463 4.304 -10.169 1.00 83.75 87 TYR A C 1
ATOM 671 O O . TYR A 1 87 ? 10.168 3.648 -9.396 1.00 83.75 87 TYR A O 1
ATOM 679 N N . ASP A 1 88 ? 8.504 5.143 -9.800 1.00 88.88 88 ASP A N 1
ATOM 680 C CA . ASP A 1 88 ? 8.130 5.556 -8.463 1.00 88.88 88 ASP A CA 1
ATOM 681 C C . ASP A 1 88 ? 6.601 5.568 -8.298 1.00 88.88 88 ASP A C 1
ATOM 683 O O . ASP A 1 88 ? 5.836 5.735 -9.254 1.00 88.88 88 ASP A O 1
ATOM 687 N N . VAL A 1 89 ? 6.154 5.321 -7.068 1.00 91.94 89 VAL A N 1
ATOM 688 C CA . VAL A 1 89 ? 4.755 5.399 -6.642 1.00 91.94 89 VAL A CA 1
ATOM 689 C C . VAL A 1 89 ? 4.719 6.030 -5.254 1.00 91.94 89 VAL A C 1
ATOM 691 O O . VAL A 1 89 ? 5.217 5.431 -4.301 1.00 91.94 89 VAL A O 1
ATOM 694 N N . ASP A 1 90 ? 4.091 7.201 -5.138 1.00 93.50 90 ASP A N 1
ATOM 695 C CA . ASP A 1 90 ? 4.015 7.981 -3.896 1.00 93.50 90 ASP A CA 1
ATOM 696 C C . ASP A 1 90 ? 2.584 8.131 -3.394 1.00 93.50 90 ASP A C 1
ATOM 698 O O . ASP A 1 90 ? 1.732 8.666 -4.107 1.00 93.50 90 ASP A O 1
ATOM 702 N N . MET A 1 91 ? 2.314 7.683 -2.163 1.00 94.62 91 MET A N 1
ATOM 703 C CA . MET A 1 91 ? 1.008 7.778 -1.501 1.00 94.62 91 MET A CA 1
ATOM 704 C C . MET A 1 91 ? 1.110 8.611 -0.235 1.00 94.62 91 MET A C 1
ATOM 706 O O . MET A 1 91 ? 1.978 8.370 0.601 1.00 94.62 91 MET A O 1
ATOM 710 N N . VAL A 1 92 ? 0.162 9.528 -0.058 1.00 94.06 92 VAL A N 1
ATOM 711 C CA . VAL A 1 92 ? -0.045 10.234 1.207 1.00 94.06 92 VAL A CA 1
ATOM 712 C C . VAL A 1 92 ? -1.432 9.896 1.727 1.00 94.06 92 VAL A C 1
ATOM 714 O O . VAL A 1 92 ? -2.417 9.993 0.993 1.00 94.06 92 VAL A O 1
ATOM 717 N N . HIS A 1 93 ? -1.514 9.490 2.989 1.00 94.12 93 HIS A N 1
ATOM 718 C CA . HIS A 1 93 ? -2.771 9.139 3.633 1.00 94.12 93 HIS A CA 1
ATOM 719 C C . HIS A 1 93 ? -2.860 9.743 5.033 1.00 94.12 93 HIS A C 1
ATOM 721 O O . HIS A 1 93 ? -1.981 9.542 5.868 1.00 94.12 93 HIS A O 1
ATOM 727 N N . ASN A 1 94 ? -3.964 10.440 5.302 1.00 93.88 94 ASN A N 1
ATOM 728 C CA . ASN A 1 94 ? -4.321 10.860 6.652 1.00 93.88 94 ASN A CA 1
ATOM 729 C C . ASN A 1 94 ? -4.961 9.672 7.370 1.00 93.88 94 ASN A C 1
ATOM 731 O O . ASN A 1 94 ? -6.054 9.252 6.992 1.00 93.88 94 ASN A O 1
ATOM 735 N N . VAL A 1 95 ? -4.295 9.143 8.394 1.00 93.19 95 VAL A N 1
ATOM 736 C CA . VAL A 1 95 ? -4.733 7.943 9.112 1.00 93.19 95 VAL A CA 1
ATOM 737 C C . VAL A 1 95 ? -6.081 8.200 9.790 1.00 93.19 95 VAL A C 1
ATOM 739 O O . VAL A 1 95 ? -6.213 9.071 10.653 1.00 93.19 95 VAL A O 1
ATOM 742 N N . THR A 1 96 ? -7.095 7.433 9.389 1.00 94.31 96 THR A N 1
ATOM 743 C CA . THR A 1 96 ? -8.492 7.633 9.818 1.00 94.31 96 THR A CA 1
ATOM 744 C C . THR A 1 96 ? -8.906 6.796 11.025 1.00 94.31 96 THR A C 1
ATOM 746 O O . THR A 1 96 ? -9.901 7.128 11.669 1.00 94.31 96 THR A O 1
ATOM 749 N N . GLU A 1 97 ? -8.139 5.766 11.384 1.00 94.94 97 GLU A N 1
ATOM 750 C CA . GLU A 1 97 ? -8.391 4.878 12.524 1.00 94.94 97 GLU A CA 1
ATOM 751 C C . GLU A 1 97 ? -7.076 4.378 13.139 1.00 94.94 97 GLU A C 1
ATOM 753 O O . GLU A 1 97 ? -6.044 4.379 12.476 1.00 94.94 97 GLU A O 1
ATOM 758 N N . ASN A 1 98 ? -7.108 3.961 14.407 1.00 93.88 98 ASN A N 1
ATOM 759 C CA . ASN A 1 98 ? -5.941 3.372 15.067 1.00 93.88 98 ASN A CA 1
ATOM 760 C C . ASN A 1 98 ? -5.749 1.915 14.626 1.00 93.88 98 ASN A C 1
ATOM 762 O O . ASN A 1 98 ? -6.724 1.159 14.603 1.00 93.88 98 ASN A O 1
ATOM 766 N N . GLY A 1 99 ? -4.502 1.499 14.409 1.00 90.06 99 GLY A N 1
ATOM 767 C CA . GLY A 1 99 ? -4.134 0.093 14.208 1.00 90.06 99 GLY A CA 1
ATOM 768 C C . GLY A 1 99 ? -2.885 -0.081 13.374 1.00 90.06 99 GLY A C 1
ATOM 769 O O . GLY A 1 99 ? -2.503 0.886 12.682 1.00 90.06 99 GLY A O 1
#

Organism: Oesophagostomum dentatum (NCBI:txid61180)

pLDDT: mean 80.52, std 14.49, range [40.06, 97.44]